Protein AF-A0A355BKF8-F1 (afdb_monomer_lite)

Sequence (137 aa):
MRDDTAPTGRGKKILTVILIAANLLMLVVGIITIPPNMQRSAEKTGAPLAPPVAAQVPLSTGERPDLEDFLWYTEDVFYDGVPTDAVFIENFGVITGGWKGLIIYDPDNAYGANALEFLNVSIAGKADNLSLTLDWY

Foldseek 3Di:
DDDDDDDPDDVVVVVVVVVVVVVVVVVVVVVVPPPPVPVPDPDDDDPDPDDPPPPPDPPDDPDWDDVVVCCCPPVDCVPPNDDPPDDDDPDLVVVAAKDKDWDWADPPPDPPDTDIDIWMWGWDDDPVDIDIDTGHD

pLDDT: mean 79.03, std 17.69, range [37.12, 96.12]

Secondary structure (DSSP, 8-state):
--------SHHHHHHHHHHHHHHHHHHHHHHHHS-GGGS--S-------------------SS---SGGGHIIIIIIHHH-S-TTPPP---HHHH-EEEEEEEEE-SS--TT--EEEEEEEEEEEETTEEEEEEE--

Radius of gyration: 26.98 Å; chains: 1; bounding box: 44×56×81 Å

Structure (mmCIF, N/CA/C/O backbone):
data_AF-A0A355BKF8-F1
#
_entry.id   AF-A0A355BKF8-F1
#
loop_
_atom_site.group_PDB
_atom_site.id
_atom_site.type_symbol
_atom_site.label_atom_id
_atom_site.label_alt_id
_atom_site.label_comp_id
_atom_site.label_asym_id
_atom_site.label_entity_id
_atom_site.label_seq_id
_atom_site.pdbx_PDB_ins_code
_atom_site.Cartn_x
_atom_site.Cartn_y
_atom_site.Cartn_z
_atom_site.occupancy
_atom_site.B_iso_or_equiv
_atom_site.auth_seq_id
_atom_site.auth_comp_id
_atom_site.auth_asym_id
_atom_site.auth_atom_id
_atom_site.pdbx_PDB_model_num
ATOM 1 N N . MET A 1 1 ? 15.497 17.861 -68.675 1.00 38.59 1 MET A N 1
ATOM 2 C CA . MET A 1 1 ? 15.086 18.554 -67.438 1.00 38.59 1 MET A CA 1
ATOM 3 C C . MET A 1 1 ? 13.791 17.914 -66.982 1.00 38.59 1 MET A C 1
ATOM 5 O O . MET A 1 1 ? 12.865 17.872 -67.777 1.00 38.59 1 MET A O 1
ATOM 9 N N . ARG A 1 2 ? 13.782 17.278 -65.806 1.00 41.62 2 ARG A N 1
ATOM 10 C CA . ARG A 1 2 ? 12.574 16.738 -65.168 1.00 41.62 2 ARG A CA 1
ATOM 11 C C . ARG A 1 2 ? 12.252 17.674 -64.008 1.00 41.62 2 ARG A C 1
ATOM 13 O O . ARG A 1 2 ? 13.160 17.986 -63.245 1.00 41.62 2 ARG A O 1
ATOM 20 N N . ASP A 1 3 ? 11.013 18.138 -63.948 1.00 47.50 3 ASP A N 1
ATOM 21 C CA . ASP A 1 3 ? 10.515 19.002 -62.884 1.00 47.50 3 ASP A CA 1
ATOM 22 C C . ASP A 1 3 ? 10.053 18.147 -61.699 1.00 47.50 3 ASP A C 1
ATOM 24 O O . ASP A 1 3 ? 9.102 17.371 -61.812 1.00 47.50 3 ASP A O 1
ATOM 28 N N . ASP A 1 4 ? 10.726 18.306 -60.562 1.00 49.94 4 ASP A N 1
ATOM 29 C CA . ASP A 1 4 ? 10.320 17.753 -59.272 1.00 49.94 4 ASP A CA 1
ATOM 30 C C . ASP A 1 4 ? 9.348 18.727 -58.588 1.00 49.94 4 ASP A C 1
ATOM 32 O O . ASP A 1 4 ? 9.737 19.796 -58.115 1.00 49.94 4 ASP A O 1
ATOM 36 N N . THR A 1 5 ? 8.066 18.364 -58.507 1.00 54.03 5 THR A N 1
ATOM 37 C CA . THR A 1 5 ? 7.081 19.072 -57.671 1.00 54.03 5 THR A CA 1
ATOM 38 C C . THR A 1 5 ? 6.790 18.261 -56.411 1.00 54.03 5 THR A C 1
ATOM 40 O O . THR A 1 5 ? 6.177 17.197 -56.452 1.00 54.03 5 THR A O 1
ATOM 43 N N . ALA A 1 6 ? 7.245 18.771 -55.264 1.00 57.50 6 ALA A N 1
ATOM 44 C CA . ALA A 1 6 ? 6.982 18.201 -53.945 1.00 57.50 6 ALA A CA 1
ATOM 45 C C . ALA A 1 6 ? 5.537 18.502 -53.476 1.00 57.50 6 ALA A C 1
ATOM 47 O O . ALA A 1 6 ? 5.061 19.627 -53.653 1.00 57.50 6 ALA A O 1
ATOM 48 N N . PRO A 1 7 ? 4.823 17.556 -52.832 1.00 53.53 7 PRO A N 1
ATOM 49 C CA . PRO A 1 7 ? 3.461 17.783 -52.361 1.00 53.53 7 PRO A CA 1
ATOM 50 C C . PRO A 1 7 ? 3.473 18.418 -50.962 1.00 53.53 7 PRO A C 1
ATOM 52 O O . PRO A 1 7 ? 3.386 17.740 -49.939 1.00 53.53 7 PRO A O 1
ATOM 55 N N . THR A 1 8 ? 3.569 19.743 -50.889 1.00 65.12 8 THR A N 1
ATOM 56 C CA . THR A 1 8 ? 3.595 20.476 -49.614 1.00 65.12 8 THR A CA 1
ATOM 57 C C . THR A 1 8 ? 2.190 20.937 -49.192 1.00 65.12 8 THR A C 1
ATOM 59 O O . THR A 1 8 ? 1.510 21.671 -49.902 1.00 65.12 8 THR A O 1
ATOM 62 N N . GLY A 1 9 ? 1.753 20.562 -47.980 1.00 60.31 9 GLY A N 1
ATOM 63 C CA . GLY A 1 9 ? 0.861 21.405 -47.161 1.00 60.31 9 GLY A CA 1
ATOM 64 C C . GLY A 1 9 ? -0.616 21.015 -46.994 1.00 60.31 9 GLY A C 1
ATOM 65 O O . GLY A 1 9 ? -1.262 21.548 -46.090 1.00 60.31 9 GLY A O 1
ATOM 66 N N . ARG A 1 10 ? -1.177 20.087 -47.782 1.00 59.22 10 ARG A N 1
ATOM 67 C CA . ARG A 1 10 ? -2.615 19.736 -47.679 1.00 59.22 10 ARG A CA 1
ATOM 68 C C . ARG A 1 10 ? -2.925 18.748 -46.546 1.00 59.22 10 ARG A C 1
ATOM 70 O O . ARG A 1 10 ? -3.888 18.949 -45.813 1.00 59.22 10 ARG A O 1
ATOM 77 N N . GLY A 1 11 ? -2.076 17.736 -46.346 1.00 62.50 11 GLY A N 1
ATOM 78 C CA . GLY A 1 11 ? -2.296 16.678 -45.346 1.00 62.50 11 GLY A CA 1
ATOM 79 C C . GLY A 1 11 ? -2.260 17.164 -43.892 1.00 62.50 11 GLY A C 1
ATOM 80 O O . GLY A 1 11 ? -3.098 16.770 -43.088 1.00 62.50 11 GLY A O 1
ATOM 81 N N . LYS A 1 12 ? -1.356 18.095 -43.560 1.00 63.53 12 LYS A N 1
ATOM 82 C CA . LYS A 1 12 ? -1.218 18.625 -42.191 1.00 63.53 12 LYS A CA 1
ATOM 83 C C . LYS A 1 12 ? -2.446 19.433 -41.749 1.00 63.53 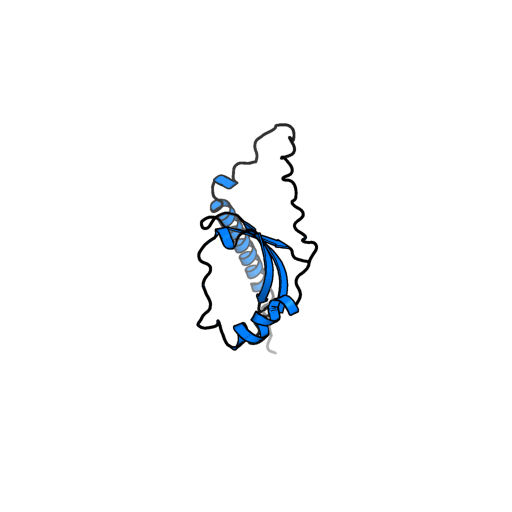12 LYS A C 1
ATOM 85 O O . LYS A 1 12 ? -2.880 19.300 -40.613 1.00 63.53 12 LYS A O 1
ATOM 90 N N . LYS A 1 13 ? -3.047 20.210 -42.661 1.00 69.31 13 LYS A N 1
ATOM 91 C CA . LYS A 1 13 ? -4.284 20.967 -42.392 1.00 69.31 13 LYS A CA 1
ATOM 92 C C . LYS A 1 13 ? -5.483 20.038 -42.183 1.00 69.31 13 LYS A C 1
ATOM 94 O O . LYS A 1 13 ? -6.294 20.294 -41.302 1.00 69.31 13 LYS A O 1
ATOM 99 N N . ILE A 1 14 ? -5.563 18.950 -42.953 1.00 77.56 14 ILE A N 1
ATOM 100 C CA . ILE A 1 14 ? -6.611 17.929 -42.800 1.00 77.56 14 ILE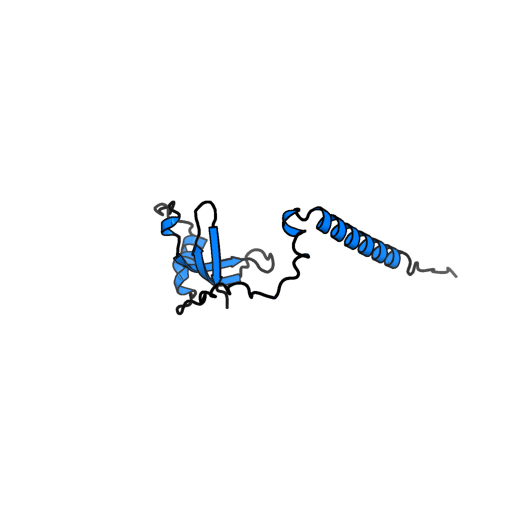 A CA 1
ATOM 101 C C . ILE A 1 14 ? -6.490 17.244 -41.432 1.00 77.56 14 ILE A C 1
ATOM 103 O O . ILE A 1 14 ? -7.486 17.129 -40.724 1.00 77.56 14 ILE A O 1
ATOM 107 N N . LEU A 1 15 ? -5.274 16.878 -41.015 1.00 79.06 15 LEU A N 1
ATOM 108 C CA . LEU A 1 15 ? -5.037 16.268 -39.705 1.00 79.06 15 LEU A CA 1
ATOM 109 C C . LEU A 1 15 ? -5.446 17.193 -38.548 1.00 79.06 15 LEU A C 1
ATOM 111 O O . LEU A 1 15 ? -6.117 16.750 -37.623 1.00 79.06 15 LEU A O 1
ATOM 115 N N . THR A 1 16 ? -5.104 18.485 -38.611 1.00 83.56 16 THR A N 1
ATOM 116 C CA . THR A 1 16 ? -5.503 19.452 -37.574 1.00 83.56 16 THR A CA 1
ATOM 117 C C . THR A 1 16 ? -7.023 19.572 -37.453 1.00 83.56 16 THR A C 1
ATOM 119 O O . THR A 1 16 ? -7.543 19.591 -36.341 1.00 83.56 16 THR A O 1
ATOM 122 N N . VAL A 1 17 ? -7.749 19.603 -38.575 1.00 86.56 17 VAL A N 1
ATOM 123 C CA . VAL A 1 17 ? -9.221 19.660 -38.564 1.00 86.56 17 VAL A CA 1
ATOM 124 C C . VAL A 1 17 ? -9.822 18.388 -37.958 1.00 86.56 17 VAL A C 1
ATOM 126 O O . VAL A 1 17 ? -10.750 18.481 -37.157 1.00 86.56 17 VAL A O 1
ATOM 129 N N . ILE A 1 18 ? -9.268 17.214 -38.278 1.00 87.56 18 ILE A N 1
ATOM 130 C CA . ILE A 1 18 ? -9.714 15.933 -37.709 1.00 87.56 18 ILE A CA 1
ATOM 131 C C . ILE A 1 18 ? -9.503 15.906 -36.190 1.00 87.56 18 ILE A C 1
ATOM 133 O O . ILE A 1 18 ? -10.410 15.514 -35.461 1.00 87.56 18 ILE A O 1
ATOM 137 N N . LEU A 1 19 ? -8.348 16.366 -35.701 1.00 87.69 19 LEU A N 1
ATOM 138 C CA . LEU A 1 19 ? -8.050 16.396 -34.266 1.00 87.69 19 LEU A CA 1
ATOM 139 C C . LEU A 1 19 ? -8.987 17.337 -33.497 1.00 87.69 19 LEU A C 1
ATOM 141 O O . LEU A 1 19 ? -9.461 16.980 -32.423 1.00 87.69 19 LEU A O 1
ATOM 145 N N . ILE A 1 20 ? -9.308 18.509 -34.057 1.00 90.31 20 ILE A N 1
ATOM 146 C CA . ILE A 1 20 ? -10.272 19.440 -33.451 1.00 90.31 20 ILE A CA 1
ATOM 147 C C . ILE A 1 20 ? -11.666 18.807 -33.397 1.00 90.31 20 ILE A C 1
ATOM 149 O O . ILE A 1 20 ? -12.314 18.840 -32.352 1.00 90.31 20 ILE A O 1
ATOM 153 N N . ALA A 1 21 ? -12.116 18.195 -34.496 1.00 91.31 21 ALA A N 1
ATOM 154 C CA . ALA A 1 21 ? -13.416 17.533 -34.549 1.00 91.31 21 ALA A CA 1
ATOM 155 C C . ALA A 1 21 ? -13.507 16.363 -33.553 1.00 91.31 21 ALA A C 1
ATOM 157 O O . ALA A 1 21 ? -14.510 16.230 -32.855 1.00 91.31 21 ALA A O 1
ATOM 158 N N . ALA A 1 22 ? -12.447 15.559 -33.435 1.00 88.88 22 ALA A N 1
ATOM 159 C CA . ALA A 1 22 ? -12.372 14.460 -32.476 1.00 88.88 22 ALA A CA 1
ATOM 160 C C . ALA A 1 22 ? -12.408 14.957 -31.022 1.00 88.88 22 ALA A C 1
ATOM 162 O O . ALA A 1 22 ? -13.135 14.400 -30.201 1.00 88.88 22 ALA A O 1
ATOM 163 N N . ASN A 1 23 ? -11.685 16.037 -30.709 1.00 86.25 23 ASN A N 1
ATOM 164 C CA . ASN A 1 23 ? -11.667 16.605 -29.362 1.00 86.25 23 ASN A CA 1
ATOM 165 C C . ASN A 1 23 ? -13.037 17.191 -28.965 1.00 86.25 23 ASN A C 1
ATOM 167 O O . ASN A 1 23 ? -13.495 17.004 -27.840 1.00 86.25 23 ASN A O 1
ATOM 171 N N . LEU A 1 24 ? -13.736 17.840 -29.907 1.00 91.31 24 LEU A N 1
ATOM 172 C CA . LEU A 1 24 ? -15.102 18.335 -29.694 1.00 91.31 24 LEU A CA 1
ATOM 173 C C . LEU A 1 24 ? -16.112 17.193 -29.514 1.00 91.31 24 LEU A C 1
ATOM 175 O O . LEU A 1 24 ? -16.991 17.286 -28.662 1.00 91.31 24 LEU A O 1
ATOM 179 N N . LEU A 1 25 ? -15.977 16.106 -30.278 1.00 91.31 25 LEU A N 1
ATOM 180 C CA . LEU A 1 25 ? -16.838 14.931 -30.144 1.00 91.31 25 LEU A CA 1
ATOM 181 C C . LEU A 1 25 ? -16.679 14.279 -28.763 1.00 91.31 25 LEU A C 1
ATOM 183 O O . LEU A 1 25 ? -17.677 13.996 -28.103 1.00 91.31 25 LEU A O 1
ATOM 187 N N . MET A 1 26 ? -15.436 14.101 -28.306 1.00 87.94 26 MET A N 1
ATOM 188 C CA . MET A 1 26 ? -15.140 13.568 -26.971 1.00 87.94 26 MET A CA 1
ATOM 189 C C . MET A 1 26 ? -15.727 14.453 -25.864 1.00 87.94 26 MET A C 1
ATOM 191 O O . MET A 1 26 ? -16.308 13.935 -24.912 1.00 87.94 26 MET A O 1
ATOM 195 N N . LEU A 1 27 ? -15.658 15.782 -26.014 1.00 85.69 27 LEU A N 1
ATOM 196 C CA . LEU A 1 27 ? -16.255 16.724 -25.064 1.00 85.69 27 LEU A CA 1
ATOM 197 C C . LEU A 1 27 ? -17.785 16.581 -24.983 1.00 85.69 27 LEU A C 1
ATOM 199 O O . LEU A 1 27 ? -18.343 16.547 -23.888 1.00 85.69 27 LEU A O 1
ATOM 203 N N . VAL A 1 28 ? -18.469 16.461 -26.126 1.00 85.81 28 VAL A N 1
ATOM 204 C CA . VAL A 1 28 ? -19.934 16.301 -26.176 1.00 85.81 28 VAL A CA 1
ATOM 205 C C . VAL A 1 28 ? -20.374 14.984 -25.533 1.00 85.81 28 VAL A C 1
ATOM 207 O O . VAL A 1 28 ? -21.318 14.974 -24.743 1.00 85.81 28 VAL A O 1
ATOM 210 N N . VAL A 1 29 ? -19.672 13.882 -25.817 1.00 82.06 29 VAL A N 1
ATOM 211 C CA . VAL A 1 29 ? -19.946 12.578 -25.188 1.00 82.06 29 VAL A CA 1
ATOM 212 C C . VAL A 1 29 ? -19.716 12.643 -23.677 1.00 82.06 29 VAL A C 1
ATOM 214 O O . VAL A 1 29 ? -20.530 12.117 -22.920 1.00 82.06 29 VAL A O 1
ATOM 217 N N . GLY A 1 30 ? -18.673 13.346 -23.226 1.00 75.12 30 GLY A N 1
ATOM 218 C CA . GLY A 1 30 ? -18.431 13.612 -21.809 1.00 75.12 30 GLY A CA 1
ATOM 219 C C . GLY A 1 30 ? -19.637 14.264 -21.133 1.00 75.12 30 GLY A C 1
ATOM 220 O O . GLY A 1 30 ? -20.151 13.727 -20.164 1.00 75.12 30 GLY A O 1
ATOM 221 N N . ILE A 1 31 ? -20.169 15.359 -21.686 1.00 75.56 31 ILE A N 1
ATOM 222 C CA . ILE A 1 31 ? -21.307 16.082 -21.086 1.00 75.56 31 ILE A CA 1
ATOM 223 C C . ILE A 1 31 ? -22.582 15.221 -21.022 1.00 75.56 31 ILE A C 1
ATOM 225 O O . ILE A 1 31 ? -23.319 15.287 -20.039 1.00 75.56 31 ILE A O 1
ATOM 229 N N . ILE A 1 32 ? -22.843 14.400 -22.044 1.00 75.25 32 ILE A N 1
ATOM 230 C CA . ILE A 1 32 ? -24.046 13.550 -22.110 1.00 75.25 32 ILE A CA 1
ATOM 231 C C . ILE A 1 32 ? -23.947 12.351 -21.153 1.00 75.25 32 ILE A C 1
ATOM 233 O O . ILE A 1 32 ? -24.959 11.912 -20.612 1.00 75.25 32 ILE A O 1
ATOM 237 N N . THR A 1 33 ? -22.740 11.821 -20.939 1.00 70.06 33 THR A N 1
ATOM 238 C CA . THR A 1 33 ? -22.499 10.660 -20.063 1.00 70.06 33 THR A CA 1
ATOM 239 C C . THR A 1 33 ? -22.344 11.029 -18.589 1.00 70.06 33 THR A C 1
ATOM 241 O O . THR A 1 33 ? -22.377 10.133 -17.745 1.00 70.06 33 THR A O 1
ATOM 244 N N . ILE A 1 34 ? -22.238 12.321 -18.252 1.00 65.25 34 ILE A N 1
ATOM 245 C CA . ILE A 1 34 ? -22.299 12.790 -16.866 1.00 65.25 34 ILE A CA 1
ATOM 246 C C . ILE A 1 34 ? -23.671 12.406 -16.276 1.00 65.25 34 ILE A C 1
ATOM 248 O O . ILE A 1 34 ? -24.696 12.916 -16.741 1.00 65.25 34 ILE A O 1
ATOM 252 N N . PRO A 1 35 ? -23.720 11.547 -15.238 1.00 57.97 35 PRO A N 1
ATOM 253 C CA . PRO A 1 35 ? -24.965 11.162 -14.587 1.00 57.97 35 PRO A CA 1
ATOM 254 C C . PRO A 1 35 ? -25.729 12.405 -14.105 1.00 57.97 35 PRO A C 1
ATOM 256 O O . PRO A 1 35 ? -25.105 13.349 -13.608 1.00 57.97 35 PRO A O 1
ATOM 259 N N . PRO A 1 36 ? -27.073 12.421 -14.168 1.00 63.16 36 PRO A N 1
ATOM 260 C CA . PRO A 1 36 ? -27.886 13.597 -13.832 1.00 63.16 36 PRO A CA 1
ATOM 261 C C . PRO A 1 36 ? -27.647 14.146 -12.414 1.00 63.16 36 PRO A C 1
ATOM 263 O O . PRO A 1 36 ? -27.925 15.316 -12.153 1.00 63.16 36 PRO A O 1
ATOM 266 N N . ASN A 1 37 ? -27.054 13.351 -11.518 1.00 53.38 37 ASN A N 1
ATOM 267 C CA . ASN A 1 37 ? -26.639 13.784 -10.183 1.00 53.38 37 ASN A CA 1
ATOM 268 C C . ASN A 1 37 ? -25.516 14.840 -10.163 1.00 53.38 37 ASN A C 1
ATOM 270 O O . ASN A 1 37 ? -25.291 15.432 -9.113 1.00 53.38 37 ASN A O 1
ATOM 274 N N . MET A 1 38 ? -24.838 15.116 -11.281 1.00 56.47 38 MET A N 1
ATOM 275 C CA . MET A 1 38 ? -23.784 16.143 -11.361 1.00 56.47 38 MET A CA 1
ATOM 276 C C . MET A 1 38 ? -24.214 17.409 -12.127 1.00 56.47 38 MET A C 1
ATOM 278 O O . MET A 1 38 ? -23.491 18.400 -12.117 1.00 56.47 38 MET A O 1
ATOM 282 N N . GLN A 1 39 ? -25.393 17.420 -12.766 1.00 56.84 39 GLN A N 1
ATOM 283 C CA . GLN A 1 39 ? -25.864 18.556 -13.581 1.00 56.84 39 GLN A CA 1
ATOM 284 C C . GLN A 1 39 ? -26.661 19.612 -12.789 1.00 56.84 39 GLN A C 1
ATOM 286 O O . GLN A 1 39 ? -27.028 20.650 -13.336 1.00 56.84 39 GLN A O 1
ATOM 291 N N . ARG A 1 40 ? -26.926 19.395 -11.493 1.00 55.75 40 ARG A N 1
ATOM 292 C CA . ARG A 1 40 ? -27.695 20.327 -10.655 1.00 55.75 40 ARG A CA 1
ATOM 293 C C . ARG A 1 40 ? -26.847 20.891 -9.521 1.00 55.75 40 ARG A C 1
ATOM 295 O O . ARG A 1 40 ? -26.900 20.388 -8.406 1.00 55.75 40 ARG A O 1
ATOM 302 N N . SER A 1 41 ? -26.099 21.959 -9.791 1.00 52.97 41 SER A N 1
ATOM 303 C CA . SER A 1 41 ? -25.601 22.883 -8.751 1.00 52.97 41 SER A CA 1
ATOM 304 C C . SER A 1 41 ? -25.259 24.273 -9.305 1.00 52.97 41 SER A C 1
ATOM 306 O O . SER A 1 41 ? -24.313 24.914 -8.866 1.00 52.97 41 SER A O 1
ATOM 308 N N . ALA A 1 42 ? -26.052 24.774 -10.252 1.00 52.00 42 ALA A N 1
ATOM 309 C CA . ALA A 1 42 ? -26.002 26.176 -10.663 1.00 52.00 42 ALA A CA 1
ATOM 310 C C . ALA A 1 42 ? -27.373 26.835 -10.482 1.00 52.00 42 ALA A C 1
ATOM 312 O O . ALA A 1 42 ? -27.892 27.453 -11.396 1.00 52.00 42 ALA A O 1
ATOM 313 N N . GLU A 1 43 ? -27.983 26.663 -9.307 1.00 48.34 43 GLU A N 1
ATOM 314 C CA . GLU A 1 43 ? -29.080 27.525 -8.862 1.00 48.34 43 GLU A CA 1
ATOM 315 C C . GLU A 1 43 ? -29.281 27.390 -7.348 1.00 48.34 43 GLU A C 1
ATOM 317 O O . GLU A 1 43 ? -30.038 26.551 -6.863 1.00 48.34 43 GLU A O 1
ATOM 322 N N . LYS A 1 44 ? -28.585 28.237 -6.584 1.00 37.12 44 LYS A N 1
ATOM 323 C CA . LYS A 1 44 ? -29.168 28.851 -5.388 1.00 37.12 44 LYS A CA 1
ATOM 324 C C . LYS A 1 44 ? -28.426 30.138 -5.046 1.00 37.12 44 LYS A C 1
ATOM 326 O O . LYS A 1 44 ? -27.389 30.127 -4.394 1.00 37.12 44 LYS A O 1
ATOM 331 N N . THR A 1 45 ? -29.008 31.258 -5.466 1.00 46.81 45 THR A N 1
ATOM 332 C CA . THR A 1 45 ? -28.817 32.552 -4.811 1.00 46.81 45 THR A CA 1
ATOM 333 C C . THR A 1 45 ? -29.201 32.394 -3.341 1.00 46.81 45 THR A C 1
ATOM 335 O O . THR A 1 45 ? -30.367 32.211 -2.999 1.00 46.81 45 THR A O 1
ATOM 338 N N . GLY A 1 46 ? -28.198 32.416 -2.478 1.00 43.69 46 GLY A N 1
ATOM 339 C CA . GLY A 1 46 ? -28.308 32.411 -1.028 1.00 43.69 46 GLY A CA 1
ATOM 340 C C . GLY A 1 46 ? -26.903 32.606 -0.482 1.00 43.69 46 GLY A C 1
ATOM 341 O O . GLY A 1 46 ? -25.991 31.919 -0.929 1.00 43.69 46 GLY A O 1
ATOM 342 N N . ALA A 1 47 ? -26.722 33.602 0.386 1.00 53.31 47 ALA A N 1
ATOM 343 C CA . ALA A 1 47 ? -25.436 34.028 0.939 1.00 53.31 47 ALA A CA 1
ATOM 344 C C 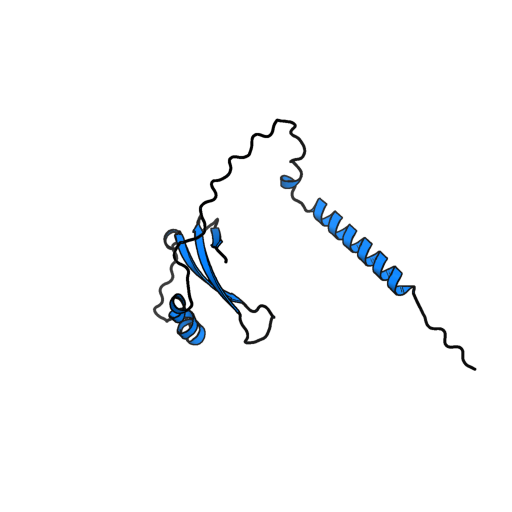. ALA A 1 47 ? -24.507 32.845 1.291 1.00 53.31 47 ALA A C 1
ATOM 346 O O . ALA A 1 47 ? -25.010 31.819 1.759 1.00 53.31 47 ALA A O 1
ATOM 347 N N . PRO A 1 48 ? -23.177 32.967 1.105 1.00 42.03 48 PRO A N 1
ATOM 348 C CA . PRO A 1 48 ? -22.256 31.869 1.358 1.00 42.03 48 PRO A CA 1
ATOM 349 C C . PRO A 1 48 ? -22.227 31.556 2.857 1.00 42.03 48 PRO A C 1
ATOM 351 O O . PRO A 1 48 ? -21.485 32.156 3.630 1.00 42.03 48 PRO A O 1
ATOM 354 N N . LEU A 1 49 ? -23.043 30.592 3.275 1.00 49.81 49 LEU A N 1
ATOM 355 C CA . LEU A 1 49 ? -22.745 29.792 4.447 1.00 49.81 49 LEU A CA 1
ATOM 356 C C . LEU A 1 49 ? -21.547 28.946 4.036 1.00 49.81 49 LEU A C 1
ATOM 358 O O . LEU A 1 49 ? -21.680 28.044 3.208 1.00 49.81 49 LEU A O 1
ATOM 362 N N . ALA A 1 50 ? -20.371 29.310 4.545 1.00 49.62 50 ALA A N 1
ATOM 363 C CA . ALA A 1 50 ? -19.184 28.485 4.411 1.00 49.62 50 ALA A CA 1
ATOM 364 C C . ALA A 1 50 ? -19.574 27.036 4.760 1.00 49.62 50 ALA A C 1
ATOM 366 O O . ALA A 1 50 ? -20.215 26.830 5.799 1.00 49.62 50 ALA A O 1
ATOM 367 N N . PRO A 1 51 ? -19.265 26.041 3.906 1.00 50.66 51 PRO A N 1
ATOM 368 C CA . PRO A 1 51 ? -19.461 24.654 4.293 1.00 50.66 51 PRO A CA 1
ATOM 369 C C . PRO A 1 51 ? -18.726 24.432 5.620 1.00 50.66 51 PRO A C 1
ATOM 371 O O . PRO A 1 51 ? -17.675 25.053 5.825 1.00 50.66 51 PRO A O 1
ATOM 374 N N . PRO A 1 52 ? -19.253 23.598 6.538 1.00 51.31 52 PRO A N 1
ATOM 375 C CA . PRO A 1 52 ? -18.482 23.209 7.704 1.00 51.31 52 PRO A CA 1
ATOM 376 C C . PRO A 1 52 ? -17.162 22.670 7.167 1.00 51.31 52 PRO A C 1
ATOM 378 O O . PRO A 1 52 ? -17.147 21.695 6.415 1.00 51.31 52 PRO A O 1
ATOM 381 N N . VAL A 1 53 ? -16.070 23.375 7.464 1.00 54.06 53 VAL A N 1
ATOM 382 C CA . VAL A 1 53 ? -14.727 22.899 7.168 1.00 54.06 53 VAL A CA 1
ATOM 383 C C . VAL A 1 53 ? -14.640 21.590 7.930 1.00 54.06 53 VAL A C 1
ATOM 385 O O . VAL A 1 53 ? -14.581 21.598 9.160 1.00 54.06 53 VAL A O 1
ATOM 388 N N . ALA A 1 54 ? -14.756 20.467 7.216 1.00 55.31 54 ALA A N 1
ATOM 389 C CA . ALA A 1 54 ? -14.443 19.172 7.781 1.00 55.31 54 ALA A CA 1
ATOM 390 C C . ALA A 1 54 ? -13.057 19.343 8.394 1.00 55.31 54 ALA A C 1
ATOM 392 O O . ALA A 1 54 ? -12.133 19.772 7.696 1.00 55.31 54 ALA A O 1
ATOM 393 N N . ALA A 1 55 ? -12.956 19.154 9.710 1.00 48.00 55 ALA A N 1
ATOM 394 C CA . ALA A 1 55 ? -11.693 19.300 10.405 1.00 48.00 55 ALA A CA 1
ATOM 395 C C . ALA A 1 55 ? -10.670 18.455 9.644 1.0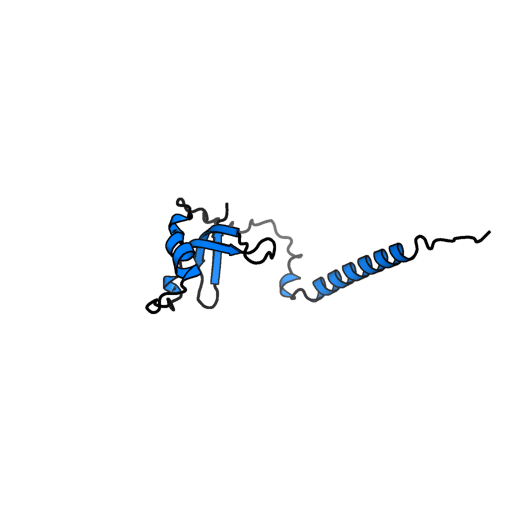0 48.00 55 ALA A C 1
ATOM 397 O O . ALA A 1 55 ? -10.864 17.248 9.489 1.00 48.00 55 ALA A O 1
ATOM 398 N N . GLN A 1 56 ? -9.645 19.106 9.092 1.00 47.19 56 GLN A N 1
ATOM 399 C CA . GLN A 1 56 ? -8.550 18.403 8.447 1.00 47.19 56 GLN A CA 1
ATOM 400 C C . GLN A 1 56 ? -7.875 17.621 9.565 1.00 47.19 56 GLN A C 1
ATOM 402 O O . GLN A 1 56 ? -7.207 18.203 10.421 1.00 47.19 56 GLN A O 1
ATOM 407 N N . VAL A 1 57 ? -8.155 16.321 9.633 1.00 56.41 57 VAL A N 1
ATOM 408 C CA . VAL A 1 57 ? -7.440 15.429 10.537 1.00 56.41 57 VAL A CA 1
ATOM 409 C C . VAL A 1 57 ? -5.977 15.540 10.118 1.00 56.41 57 VAL A C 1
ATOM 411 O O . VAL A 1 57 ? -5.705 15.367 8.932 1.00 56.41 57 VAL A O 1
ATOM 414 N N . PRO A 1 58 ? -5.044 15.899 11.014 1.00 55.50 58 PRO A N 1
ATOM 415 C CA . PRO A 1 58 ? -3.632 15.878 10.670 1.00 55.50 58 PRO A CA 1
ATOM 416 C C . PRO A 1 58 ? -3.286 14.454 10.226 1.00 55.50 58 PRO A C 1
ATOM 418 O O . PRO A 1 58 ? -3.362 13.519 11.019 1.00 55.50 58 PRO A O 1
ATOM 421 N N . LEU A 1 59 ? -3.002 14.295 8.933 1.00 56.56 59 LEU A N 1
ATOM 422 C CA . LEU A 1 59 ? -2.761 12.989 8.310 1.00 56.56 59 LEU A CA 1
ATOM 423 C C . LEU A 1 59 ? -1.316 12.517 8.509 1.00 56.56 59 LEU A C 1
ATOM 425 O O . LEU A 1 59 ? -1.041 11.328 8.397 1.00 56.56 59 LEU A O 1
ATOM 429 N N . SER A 1 60 ? -0.426 13.446 8.873 1.00 58.97 60 SER A N 1
ATOM 430 C CA . SER A 1 60 ? 0.963 13.162 9.214 1.00 58.97 60 SER A CA 1
ATOM 431 C C . SER A 1 60 ? 1.053 12.475 10.568 1.00 58.97 60 SER A C 1
ATOM 433 O O . SER A 1 60 ? 0.830 13.097 11.610 1.00 58.97 60 SER A O 1
ATOM 435 N N . THR A 1 61 ? 1.475 11.216 10.571 1.00 64.56 61 THR A N 1
ATOM 436 C CA . THR A 1 61 ? 1.973 10.566 11.787 1.00 64.56 61 THR A CA 1
ATOM 437 C C . THR A 1 61 ? 3.357 11.128 12.134 1.00 64.56 61 THR A C 1
ATOM 439 O O . THR A 1 61 ? 4.084 11.615 11.266 1.00 64.56 61 THR A O 1
ATOM 442 N N . GLY A 1 62 ? 3.721 11.127 13.421 1.00 67.31 62 GLY A N 1
ATOM 443 C CA . GLY A 1 62 ? 5.042 11.600 13.858 1.00 67.31 62 GLY A CA 1
ATOM 444 C C . GLY A 1 62 ? 6.174 10.643 13.470 1.00 67.31 62 GLY A C 1
ATOM 445 O O . GLY A 1 62 ? 7.274 11.090 13.163 1.00 67.31 62 GLY A O 1
ATOM 446 N N . GLU A 1 63 ? 5.889 9.339 13.444 1.00 83.00 63 GLU A N 1
ATOM 447 C CA . GLU A 1 63 ? 6.825 8.297 13.017 1.00 83.00 63 GLU A CA 1
ATOM 448 C C . GLU A 1 63 ? 6.653 8.005 11.524 1.00 83.00 63 GLU A C 1
ATOM 450 O O . GLU A 1 63 ? 5.525 7.894 11.023 1.00 83.00 63 GLU A O 1
ATOM 455 N N . ARG A 1 64 ? 7.779 7.925 10.812 1.00 87.69 64 ARG A N 1
ATOM 456 C CA . ARG A 1 64 ? 7.837 7.713 9.369 1.00 87.69 64 ARG A CA 1
ATOM 457 C C . ARG A 1 64 ? 8.446 6.337 9.086 1.00 87.69 64 ARG A C 1
ATOM 459 O O . ARG A 1 64 ? 9.444 6.015 9.723 1.00 87.69 64 ARG A O 1
ATOM 466 N N . PRO A 1 65 ? 7.845 5.540 8.189 1.00 92.69 65 PRO A N 1
ATOM 467 C CA . PRO A 1 65 ? 8.393 4.246 7.831 1.00 92.69 65 PRO A CA 1
ATOM 468 C C . PRO A 1 65 ? 9.689 4.392 7.040 1.00 92.69 65 PRO A C 1
ATOM 470 O O . PRO A 1 65 ? 9.841 5.336 6.259 1.00 92.69 65 PRO A O 1
ATOM 473 N N . ASP A 1 66 ? 10.578 3.425 7.207 1.00 92.19 66 ASP A N 1
ATOM 474 C CA . ASP A 1 66 ? 11.805 3.296 6.429 1.00 92.19 66 ASP A CA 1
ATOM 475 C C . ASP A 1 66 ? 11.971 1.868 5.889 1.00 92.19 66 ASP A C 1
ATOM 477 O O . ASP A 1 66 ? 11.065 1.043 5.979 1.00 92.19 66 ASP A O 1
ATOM 481 N N . LEU A 1 67 ? 13.117 1.586 5.267 1.00 91.88 67 LEU A N 1
ATOM 482 C CA . LEU A 1 67 ? 13.390 0.277 4.676 1.00 91.88 67 LEU A CA 1
ATOM 483 C C . LEU A 1 67 ? 13.427 -0.851 5.721 1.00 91.88 67 LEU A C 1
ATOM 485 O O . LEU A 1 67 ? 13.016 -1.965 5.404 1.00 91.88 67 LEU A O 1
ATOM 489 N N . GLU A 1 68 ? 13.904 -0.587 6.942 1.00 94.81 68 GLU A N 1
ATOM 490 C CA . GLU A 1 68 ? 14.088 -1.616 7.974 1.00 94.81 68 GLU A CA 1
ATOM 491 C C . GLU A 1 68 ? 12.746 -2.242 8.377 1.00 94.81 68 GLU A C 1
ATOM 493 O O . GLU A 1 68 ? 12.652 -3.459 8.545 1.00 94.81 68 GLU A O 1
ATOM 498 N N . ASP A 1 69 ? 11.680 -1.435 8.395 1.00 94.62 69 ASP A N 1
ATOM 499 C CA . ASP A 1 69 ? 10.302 -1.871 8.653 1.00 94.62 69 ASP A CA 1
ATOM 500 C C . ASP A 1 69 ? 9.774 -2.915 7.644 1.00 94.62 69 ASP A C 1
ATOM 502 O O . ASP A 1 69 ? 8.807 -3.629 7.936 1.00 94.62 69 ASP A O 1
ATOM 506 N N . PHE A 1 70 ? 10.387 -3.016 6.458 1.00 96.12 70 PHE A N 1
ATOM 507 C CA . PHE A 1 70 ? 9.928 -3.881 5.367 1.00 96.12 70 PHE A CA 1
ATOM 508 C C . PHE A 1 70 ? 10.943 -4.928 4.912 1.00 96.12 70 PHE A C 1
ATOM 510 O O . PHE A 1 70 ? 10.631 -5.661 3.975 1.00 96.12 70 PHE A O 1
ATOM 517 N N . LEU A 1 71 ? 12.102 -5.072 5.565 1.00 95.19 71 LEU A N 1
ATOM 518 C CA . LEU A 1 71 ? 13.094 -6.089 5.176 1.00 95.19 71 LEU A CA 1
ATOM 519 C C . LEU A 1 71 ? 12.522 -7.511 5.213 1.00 95.19 71 LEU A C 1
ATOM 521 O O . LEU A 1 71 ? 12.809 -8.307 4.326 1.00 95.19 71 LEU A O 1
ATOM 525 N N . TRP A 1 72 ? 11.632 -7.803 6.168 1.00 94.44 72 TRP A N 1
ATOM 526 C CA . TRP A 1 72 ? 10.912 -9.083 6.227 1.00 94.44 72 TRP A CA 1
ATOM 527 C C . TRP A 1 72 ? 10.113 -9.371 4.945 1.00 94.44 72 TRP A C 1
ATOM 529 O O . TRP A 1 72 ? 9.880 -10.522 4.588 1.00 94.44 72 TRP A O 1
ATOM 539 N N . TYR A 1 73 ? 9.655 -8.325 4.253 1.00 94.25 73 TYR A N 1
ATOM 540 C CA . TYR A 1 73 ? 8.954 -8.463 2.988 1.00 94.25 73 TYR A CA 1
ATOM 541 C C . TYR A 1 73 ? 9.930 -8.451 1.813 1.00 94.25 73 TYR A C 1
ATOM 543 O O . TYR A 1 73 ? 9.854 -9.341 0.974 1.00 94.25 73 TYR A O 1
ATOM 551 N N . THR A 1 74 ? 10.828 -7.465 1.730 1.00 93.56 74 THR A N 1
ATOM 552 C CA . THR A 1 74 ? 11.679 -7.263 0.546 1.00 93.56 74 THR A CA 1
ATOM 553 C C . THR A 1 74 ? 12.780 -8.301 0.403 1.00 93.56 74 THR A C 1
ATOM 555 O O . THR A 1 74 ? 13.148 -8.603 -0.727 1.00 93.56 74 THR A O 1
ATOM 558 N N . GLU A 1 75 ? 13.287 -8.850 1.508 1.00 93.62 75 GLU A N 1
ATOM 559 C CA . GLU A 1 75 ? 14.380 -9.830 1.494 1.00 93.62 75 GLU A CA 1
ATOM 560 C C . GLU A 1 75 ? 13.885 -11.274 1.607 1.00 93.62 75 GLU A C 1
ATOM 562 O O . GLU A 1 75 ? 14.514 -12.159 1.035 1.00 93.62 75 GLU A O 1
ATOM 567 N N . ASP A 1 76 ? 12.742 -11.505 2.264 1.00 93.94 76 ASP A N 1
ATOM 568 C CA . ASP A 1 76 ? 12.202 -12.856 2.447 1.00 93.94 76 ASP A CA 1
ATOM 569 C C . ASP A 1 76 ? 10.956 -13.074 1.575 1.00 93.94 76 ASP A C 1
ATOM 571 O O . ASP A 1 76 ? 11.027 -13.707 0.524 1.00 93.94 76 ASP A O 1
ATOM 575 N N . VAL A 1 77 ? 9.797 -12.517 1.954 1.00 95.00 77 VAL A N 1
ATOM 576 C CA . VAL A 1 77 ? 8.503 -12.854 1.316 1.00 95.00 77 VAL A CA 1
ATOM 577 C C . VAL A 1 77 ? 8.470 -12.560 -0.187 1.00 95.00 77 VAL A C 1
ATOM 579 O O . VAL A 1 77 ? 7.820 -13.284 -0.943 1.00 95.00 77 VAL A O 1
ATOM 582 N N . PHE A 1 78 ? 9.158 -11.516 -0.641 1.00 92.56 78 PHE A N 1
ATOM 583 C CA . PHE A 1 78 ? 9.230 -11.147 -2.050 1.00 92.56 78 PHE A CA 1
ATOM 584 C C . PHE A 1 78 ? 9.976 -12.190 -2.899 1.00 92.56 78 PHE A C 1
ATOM 586 O O . PHE A 1 78 ? 9.577 -12.438 -4.038 1.00 92.56 78 PHE A O 1
ATOM 593 N N . TYR A 1 79 ? 11.019 -12.824 -2.353 1.00 92.00 79 TYR A N 1
ATOM 594 C CA . TYR A 1 79 ? 11.846 -13.802 -3.069 1.00 92.00 79 TYR A CA 1
ATOM 595 C C . TYR A 1 79 ? 11.425 -15.250 -2.801 1.00 92.00 79 TYR A C 1
ATOM 597 O O . TYR A 1 79 ? 11.322 -16.044 -3.738 1.00 92.00 79 TYR A O 1
ATOM 605 N N . ASP A 1 80 ? 11.137 -15.578 -1.544 1.00 95.38 80 ASP A N 1
ATOM 606 C CA . ASP A 1 80 ? 10.844 -16.936 -1.082 1.00 95.38 80 ASP A CA 1
ATOM 607 C C . ASP A 1 80 ? 9.338 -17.249 -1.068 1.00 95.38 80 ASP A C 1
ATOM 609 O O . ASP A 1 80 ? 8.929 -18.411 -0.979 1.00 95.38 80 ASP A O 1
ATOM 613 N N . GLY A 1 81 ? 8.497 -16.222 -1.209 1.00 93.62 81 GLY A N 1
ATOM 614 C CA . GLY A 1 81 ? 7.046 -16.331 -1.135 1.00 93.62 81 GLY A CA 1
ATOM 615 C C . GLY A 1 81 ? 6.505 -16.291 0.296 1.00 93.62 81 GLY A C 1
ATOM 616 O O . GLY A 1 81 ? 7.227 -16.162 1.282 1.00 93.62 81 GLY A O 1
ATOM 617 N N . VAL A 1 82 ? 5.178 -16.376 0.419 1.00 93.75 82 VAL A N 1
ATOM 618 C CA . VAL A 1 82 ? 4.498 -16.351 1.722 1.00 93.75 82 VAL A CA 1
ATOM 619 C C . VAL A 1 82 ? 4.762 -17.666 2.476 1.00 93.75 82 VAL A C 1
ATOM 621 O O . VAL A 1 82 ? 4.541 -18.733 1.893 1.00 93.75 82 VAL A O 1
ATOM 624 N N . PRO A 1 83 ? 5.168 -17.624 3.763 1.00 93.06 83 PRO A N 1
ATOM 625 C CA . PRO A 1 83 ? 5.349 -18.822 4.580 1.00 93.06 83 PRO A CA 1
ATOM 626 C C . PRO A 1 83 ? 4.106 -19.720 4.597 1.00 93.06 83 PRO A C 1
ATOM 628 O O . PRO A 1 83 ? 2.973 -19.242 4.653 1.00 93.06 83 PRO A O 1
ATOM 631 N N . THR A 1 84 ? 4.301 -21.040 4.584 1.00 94.50 84 THR A N 1
ATOM 632 C CA . THR A 1 84 ? 3.193 -22.013 4.500 1.00 94.50 84 THR A CA 1
ATOM 633 C C . THR A 1 84 ? 2.268 -22.016 5.717 1.00 94.50 84 THR A C 1
ATOM 635 O O . THR A 1 84 ? 1.142 -22.497 5.631 1.00 94.50 84 THR A O 1
ATOM 638 N N . ASP A 1 85 ? 2.750 -21.525 6.854 1.00 95.19 85 ASP A N 1
ATOM 639 C CA . ASP A 1 85 ? 2.034 -21.397 8.123 1.00 95.19 85 ASP A CA 1
ATOM 640 C C . ASP A 1 85 ? 1.472 -19.984 8.357 1.00 95.19 85 ASP A C 1
ATOM 642 O O . ASP A 1 85 ? 0.913 -19.712 9.422 1.00 95.19 85 ASP A O 1
ATOM 646 N N . ALA A 1 86 ? 1.580 -19.088 7.370 1.00 93.75 86 ALA A N 1
ATOM 647 C CA . ALA A 1 86 ? 0.993 -17.760 7.447 1.00 93.75 86 ALA A CA 1
ATOM 648 C C . ALA A 1 86 ? -0.532 -17.838 7.630 1.00 93.75 86 ALA A C 1
ATOM 650 O O . ALA A 1 86 ? -1.235 -18.610 6.974 1.00 93.75 86 ALA A O 1
ATOM 651 N N . VAL A 1 87 ? -1.053 -16.995 8.520 1.00 94.25 87 VAL A N 1
ATOM 652 C CA . VAL A 1 87 ? -2.482 -16.927 8.832 1.00 94.25 87 VAL A CA 1
ATOM 653 C C . VAL A 1 87 ? -3.096 -15.718 8.141 1.00 94.25 87 VAL A C 1
ATOM 655 O O . VAL A 1 87 ? -2.628 -14.592 8.306 1.00 94.25 87 VAL A O 1
ATOM 658 N N . PHE A 1 88 ? -4.177 -15.943 7.396 1.00 91.12 88 PHE A N 1
ATOM 659 C CA . PHE A 1 88 ? -4.924 -14.860 6.770 1.00 91.12 88 PHE A CA 1
ATOM 660 C C . PHE A 1 88 ? -5.706 -14.054 7.804 1.00 91.12 88 PHE A C 1
ATOM 662 O O . PHE A 1 88 ? -6.399 -14.592 8.671 1.00 91.12 88 PHE A O 1
ATOM 669 N N . ILE A 1 89 ? -5.632 -12.735 7.666 1.00 91.25 89 ILE A N 1
ATOM 670 C CA . ILE A 1 89 ? -6.489 -11.811 8.394 1.00 91.25 89 ILE A CA 1
ATOM 671 C C . ILE A 1 89 ? -7.769 -11.607 7.577 1.00 91.25 89 ILE A C 1
ATOM 673 O O . ILE A 1 89 ? -7.770 -10.890 6.581 1.00 91.25 89 ILE A O 1
ATOM 677 N N . GLU A 1 90 ? -8.866 -12.232 8.006 1.00 91.00 90 GLU A N 1
ATOM 678 C CA . GLU A 1 90 ? -10.156 -12.178 7.290 1.00 91.00 90 GLU A CA 1
ATOM 679 C C . GLU A 1 90 ? -11.158 -11.175 7.884 1.00 91.00 90 GLU A C 1
ATOM 681 O O . GLU A 1 90 ? -12.216 -10.914 7.312 1.00 91.00 90 GLU A O 1
ATOM 686 N N . ASN A 1 91 ? -10.853 -10.591 9.044 1.00 91.00 91 ASN A N 1
ATOM 687 C CA . ASN A 1 91 ? -11.744 -9.647 9.710 1.00 91.00 91 ASN A CA 1
ATOM 688 C C . ASN A 1 91 ? -11.336 -8.201 9.392 1.00 91.00 91 ASN A C 1
ATOM 690 O O . ASN A 1 91 ? -10.255 -7.749 9.750 1.00 91.00 91 ASN A O 1
ATOM 694 N N . PHE A 1 92 ? -12.234 -7.439 8.766 1.00 91.19 92 PHE A N 1
ATOM 695 C CA . PHE A 1 92 ? -11.959 -6.042 8.420 1.00 91.19 92 PHE A CA 1
ATOM 696 C C . PHE A 1 92 ? -11.648 -5.166 9.648 1.00 91.19 92 PHE A C 1
ATOM 698 O O . PHE A 1 92 ? -10.814 -4.269 9.590 1.00 91.19 92 PHE A O 1
ATOM 705 N N . GLY A 1 93 ? -12.287 -5.435 10.787 1.00 90.75 93 GLY A N 1
ATOM 706 C CA . GLY A 1 93 ? -12.106 -4.649 12.006 1.00 90.75 93 GLY A CA 1
ATOM 707 C C . GLY A 1 93 ? -10.697 -4.721 12.597 1.00 90.75 93 GLY A C 1
ATOM 708 O O . GLY A 1 93 ? -10.321 -3.819 13.336 1.00 90.75 93 GLY A O 1
ATOM 709 N N . VAL A 1 94 ? -9.904 -5.749 12.269 1.00 91.25 94 VAL A N 1
ATOM 710 C CA . VAL A 1 94 ? -8.501 -5.824 12.718 1.00 91.25 94 VAL A CA 1
ATOM 711 C C . VAL A 1 94 ? -7.525 -5.127 11.770 1.00 91.25 94 VAL A C 1
ATOM 713 O O . VAL A 1 94 ? -6.397 -4.871 12.174 1.00 91.25 94 VAL A O 1
ATOM 716 N N . ILE A 1 95 ? -7.944 -4.779 10.545 1.00 91.31 95 ILE A N 1
ATOM 717 C CA . ILE A 1 95 ? -7.109 -4.011 9.608 1.00 91.31 95 ILE A CA 1
ATOM 718 C C . ILE A 1 95 ? -7.399 -2.506 9.629 1.00 91.31 95 ILE A C 1
ATOM 720 O O . ILE A 1 95 ? -6.650 -1.739 9.036 1.00 91.31 95 ILE A O 1
ATOM 724 N N . THR A 1 96 ? -8.454 -2.037 10.301 1.00 92.38 96 THR A N 1
ATOM 725 C CA . THR A 1 96 ? -8.690 -0.590 10.446 1.00 92.38 96 THR A CA 1
ATOM 726 C C . THR A 1 96 ? -7.654 0.058 11.361 1.00 92.38 96 THR A C 1
ATOM 728 O O . THR A 1 96 ? -7.309 -0.513 12.393 1.00 92.38 96 THR A O 1
ATOM 731 N N . GLY A 1 97 ? -7.211 1.273 11.039 1.00 90.62 97 GLY A N 1
ATOM 732 C CA . GLY A 1 97 ? -6.218 2.006 11.826 1.00 90.62 97 GLY A CA 1
ATOM 733 C C . GLY A 1 97 ? -5.086 2.578 10.979 1.00 90.62 97 GLY A C 1
ATOM 734 O O . GLY A 1 97 ? -5.224 2.715 9.765 1.00 90.62 97 GLY A O 1
ATOM 735 N N . GLY A 1 98 ? -3.995 2.965 11.640 1.00 90.69 98 GLY A N 1
ATOM 736 C CA . GLY A 1 98 ? -2.776 3.453 10.996 1.00 90.69 98 GLY A CA 1
ATOM 737 C C . GLY A 1 98 ? -1.790 2.318 10.722 1.00 90.69 98 GLY A C 1
ATOM 738 O O . GLY A 1 98 ? -1.598 1.455 11.574 1.00 90.69 98 GLY A O 1
ATOM 739 N N . TRP A 1 99 ? -1.164 2.350 9.551 1.00 92.31 99 TRP A N 1
ATOM 740 C CA . TRP A 1 99 ? -0.230 1.347 9.053 1.00 92.31 99 TRP A CA 1
ATOM 741 C C . TRP A 1 99 ? 0.969 2.007 8.383 1.00 92.31 99 TRP A C 1
ATOM 743 O O . TRP A 1 99 ? 0.846 3.068 7.771 1.00 92.31 99 TRP A O 1
ATOM 753 N N . LYS A 1 100 ? 2.113 1.327 8.442 1.00 93.00 100 LYS A N 1
ATOM 754 C CA . LYS A 1 100 ? 3.260 1.599 7.575 1.00 93.00 100 LYS A CA 1
ATOM 755 C C . LYS A 1 100 ? 3.012 0.911 6.228 1.00 93.00 100 LYS A C 1
ATOM 757 O O . LYS A 1 100 ? 2.638 -0.260 6.199 1.00 93.00 100 LYS A O 1
ATOM 762 N N . GLY A 1 101 ? 3.170 1.638 5.127 1.00 92.69 101 GLY A N 1
ATOM 763 C CA . GLY A 1 101 ? 2.921 1.164 3.768 1.00 92.69 101 GLY A CA 1
ATOM 764 C C . GLY A 1 101 ? 4.171 1.190 2.892 1.00 92.69 101 GLY A C 1
ATOM 765 O O . GLY A 1 101 ? 4.976 2.118 2.980 1.00 92.69 101 GLY A O 1
ATOM 766 N N . LEU A 1 102 ? 4.278 0.182 2.025 1.00 94.19 102 LEU A N 1
ATOM 767 C CA . LEU A 1 102 ? 5.273 0.051 0.964 1.00 94.19 102 LEU A CA 1
ATOM 768 C C . LEU A 1 102 ? 4.545 -0.036 -0.381 1.00 94.19 102 LEU A C 1
ATOM 770 O O . LEU A 1 102 ? 3.678 -0.893 -0.557 1.00 94.19 102 LEU A O 1
ATOM 774 N N . ILE A 1 103 ? 4.906 0.822 -1.332 1.00 93.19 103 ILE A N 1
ATOM 775 C CA . ILE A 1 103 ? 4.484 0.702 -2.730 1.00 93.19 103 ILE A CA 1
ATOM 776 C C . ILE A 1 103 ? 5.677 0.220 -3.545 1.00 93.19 103 ILE A C 1
ATOM 778 O O . ILE A 1 103 ? 6.740 0.836 -3.523 1.00 93.19 103 ILE A O 1
ATOM 782 N N . ILE A 1 104 ? 5.463 -0.857 -4.298 1.00 91.88 104 ILE A N 1
ATOM 783 C CA . ILE A 1 104 ? 6.392 -1.345 -5.314 1.00 91.88 104 ILE A CA 1
ATOM 784 C C . ILE A 1 104 ? 5.735 -1.151 -6.672 1.00 91.88 104 ILE A C 1
ATOM 786 O O . ILE A 1 104 ? 4.653 -1.687 -6.917 1.00 91.88 104 ILE A O 1
ATOM 790 N N . TYR A 1 105 ? 6.367 -0.378 -7.548 1.00 92.06 105 TYR A N 1
ATOM 791 C CA . TYR A 1 105 ? 5.826 -0.093 -8.874 1.00 92.06 105 TYR A CA 1
ATOM 792 C C . TYR A 1 105 ? 6.937 0.061 -9.909 1.00 92.06 105 TYR A C 1
ATOM 794 O O . TYR A 1 105 ? 8.076 0.358 -9.567 1.00 92.06 105 TYR A O 1
ATOM 802 N N . ASP A 1 106 ? 6.606 -0.148 -11.178 1.00 94.50 106 ASP A N 1
ATOM 803 C CA . ASP A 1 106 ? 7.522 0.047 -12.300 1.00 94.50 106 ASP A CA 1
ATOM 804 C C . ASP A 1 106 ? 7.190 1.387 -12.984 1.00 94.50 106 ASP A C 1
ATOM 806 O O . ASP A 1 106 ? 6.204 1.459 -13.727 1.00 94.50 106 ASP A O 1
ATOM 810 N N . PRO A 1 107 ? 7.938 2.474 -12.699 1.00 92.62 107 PRO A N 1
ATOM 811 C CA . PRO A 1 107 ? 7.655 3.792 -13.270 1.00 92.62 107 PRO A CA 1
ATOM 812 C C . PRO A 1 107 ? 7.854 3.838 -14.788 1.00 92.62 107 PRO A C 1
ATOM 814 O O . PRO A 1 107 ? 7.177 4.605 -15.473 1.00 92.62 107 PRO A O 1
ATOM 817 N N . ASP A 1 108 ? 8.772 3.021 -15.307 1.00 95.50 108 ASP A N 1
ATOM 818 C CA . ASP A 1 108 ? 9.249 3.089 -16.688 1.00 95.50 108 ASP A CA 1
ATOM 819 C C . ASP A 1 108 ? 8.726 1.934 -17.554 1.00 95.50 108 ASP A C 1
ATOM 821 O O . ASP A 1 108 ? 9.039 1.852 -18.746 1.00 95.50 108 ASP A O 1
ATOM 825 N N . ASN A 1 109 ? 7.916 1.042 -16.974 1.00 90.69 109 ASN A N 1
ATOM 826 C CA . ASN A 1 109 ? 7.497 -0.219 -17.584 1.00 90.69 109 ASN A CA 1
ATOM 827 C C . ASN A 1 109 ? 8.712 -1.030 -18.100 1.00 90.69 109 ASN A C 1
ATOM 829 O O . ASN A 1 109 ? 8.681 -1.624 -19.187 1.00 90.69 109 ASN A O 1
ATOM 833 N N . ALA A 1 110 ? 9.815 -0.977 -17.350 1.00 93.31 110 ALA A N 1
ATOM 834 C CA . ALA A 1 110 ? 11.079 -1.621 -17.644 1.00 93.31 110 ALA A CA 1
ATOM 835 C C . ALA A 1 110 ? 11.199 -2.941 -16.872 1.00 93.31 110 ALA A C 1
ATOM 837 O O . ALA A 1 110 ? 11.293 -2.983 -15.647 1.00 93.31 110 ALA A O 1
ATOM 838 N N . TYR A 1 111 ? 11.275 -4.045 -17.619 1.00 85.94 111 TYR A N 1
ATOM 839 C CA . TYR A 1 111 ? 11.370 -5.382 -17.039 1.00 85.94 111 TYR A CA 1
ATOM 840 C C . TYR A 1 111 ? 12.520 -5.501 -16.026 1.00 85.94 111 TYR A C 1
ATOM 842 O O . TYR A 1 111 ? 13.686 -5.295 -16.368 1.00 85.94 111 TYR A O 1
ATOM 850 N N . GLY A 1 112 ? 12.178 -5.905 -14.802 1.00 83.19 112 GLY A N 1
ATOM 851 C CA . GLY A 1 112 ? 13.137 -6.135 -13.721 1.00 83.19 112 GLY A CA 1
ATOM 852 C C . GLY A 1 112 ? 13.596 -4.872 -12.990 1.00 83.19 112 GLY A C 1
ATOM 853 O O . GLY A 1 112 ? 14.515 -4.968 -12.182 1.00 83.19 112 GLY A O 1
ATOM 854 N N . ALA A 1 113 ? 12.985 -3.716 -13.258 1.00 87.38 113 ALA A N 1
ATOM 855 C CA . ALA A 1 113 ? 13.198 -2.494 -12.497 1.00 87.38 113 ALA A CA 1
ATOM 856 C C . ALA A 1 113 ? 11.917 -2.099 -11.755 1.00 87.38 113 ALA A C 1
ATOM 858 O O . ALA A 1 113 ? 10.813 -2.167 -12.292 1.00 87.38 113 ALA A O 1
ATOM 859 N N . ASN A 1 114 ? 12.071 -1.675 -10.506 1.00 89.75 114 ASN A N 1
ATOM 860 C CA . ASN A 1 114 ? 10.987 -1.179 -9.676 1.00 89.75 114 ASN A CA 1
ATOM 861 C C . ASN A 1 114 ? 11.481 -0.023 -8.805 1.00 89.75 114 ASN A C 1
ATOM 863 O O . ASN A 1 114 ? 12.617 -0.013 -8.334 1.00 89.75 114 ASN A O 1
ATOM 867 N N . ALA A 1 115 ? 10.600 0.943 -8.583 1.00 91.75 115 ALA A N 1
ATOM 868 C CA . ALA A 1 115 ? 10.726 1.935 -7.535 1.00 91.75 115 ALA A CA 1
ATOM 869 C C . ALA A 1 115 ? 10.064 1.416 -6.252 1.00 91.75 115 ALA A C 1
ATOM 871 O O . ALA A 1 115 ? 9.133 0.602 -6.293 1.00 91.75 115 ALA A O 1
ATOM 872 N N . LEU A 1 116 ? 10.563 1.905 -5.117 1.00 92.25 116 LEU A N 1
ATOM 873 C CA . LEU A 1 116 ? 10.005 1.669 -3.792 1.00 92.25 116 LEU A CA 1
ATOM 874 C C . LEU A 1 116 ? 9.642 3.015 -3.169 1.00 92.25 116 LEU A C 1
ATOM 876 O O . LEU A 1 116 ? 10.464 3.931 -3.156 1.00 92.25 116 LEU A O 1
ATOM 880 N N . GLU A 1 117 ? 8.433 3.114 -2.628 1.00 93.19 117 GLU A N 1
ATOM 881 C CA . GLU A 1 117 ? 7.979 4.270 -1.855 1.00 93.19 117 GLU A CA 1
ATOM 882 C C . GLU A 1 117 ? 7.435 3.838 -0.496 1.00 93.19 117 GLU A C 1
ATOM 884 O O . GLU A 1 117 ? 6.677 2.870 -0.400 1.00 93.19 117 GLU A O 1
ATOM 889 N N . PHE A 1 118 ? 7.793 4.594 0.544 1.00 9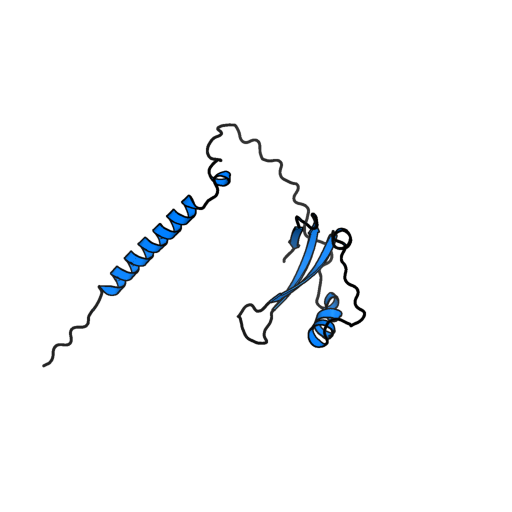2.81 118 PHE A N 1
ATOM 890 C CA . PHE A 1 118 ? 7.325 4.393 1.913 1.00 92.81 118 PHE A CA 1
ATOM 891 C C . PHE A 1 118 ? 6.364 5.508 2.307 1.00 92.81 118 PHE A C 1
ATOM 893 O O . PHE A 1 118 ? 6.637 6.688 2.079 1.00 92.81 118 PHE A O 1
ATOM 900 N N . LEU A 1 119 ? 5.248 5.148 2.930 1.00 93.06 119 LEU A N 1
ATOM 901 C CA . LEU A 1 119 ? 4.218 6.105 3.333 1.00 93.06 119 LEU A CA 1
ATOM 902 C C . LEU A 1 119 ? 3.381 5.564 4.485 1.00 93.06 119 LEU A C 1
ATOM 904 O O . LEU A 1 119 ? 3.338 4.360 4.725 1.00 93.06 119 LEU A O 1
ATOM 908 N N . ASN A 1 120 ? 2.681 6.450 5.187 1.00 92.69 120 ASN A N 1
ATOM 909 C CA . ASN A 1 120 ? 1.715 6.025 6.194 1.00 92.69 120 ASN A CA 1
ATOM 910 C C . ASN A 1 120 ? 0.325 5.889 5.573 1.00 92.69 120 ASN A C 1
ATOM 912 O O . ASN A 1 120 ? -0.115 6.734 4.794 1.00 92.69 120 ASN A O 1
ATOM 916 N N . VAL A 1 121 ? -0.368 4.812 5.928 1.00 91.56 121 VAL A N 1
ATOM 917 C CA . VAL A 1 121 ? -1.711 4.491 5.445 1.00 91.56 121 VAL A CA 1
ATOM 918 C C . VAL A 1 121 ? -2.674 4.523 6.618 1.00 91.56 121 VAL A C 1
ATOM 920 O O . VAL A 1 121 ? -2.426 3.901 7.647 1.00 91.56 121 VAL A O 1
ATOM 923 N N . SER A 1 122 ? -3.813 5.187 6.463 1.00 92.38 122 SER A N 1
ATOM 924 C CA . SER A 1 122 ? -4.957 4.993 7.349 1.00 92.38 122 SER A CA 1
ATOM 925 C C . SER A 1 122 ? -6.047 4.210 6.630 1.00 92.38 122 SER A C 1
ATOM 927 O O . SER A 1 122 ? -6.521 4.623 5.571 1.00 92.38 122 SER A O 1
ATOM 929 N N . ILE A 1 123 ? -6.436 3.079 7.216 1.00 92.88 123 ILE A N 1
ATOM 930 C CA . ILE A 1 123 ? -7.507 2.208 6.736 1.00 92.88 123 ILE A CA 1
ATOM 931 C C . ILE A 1 123 ? -8.752 2.469 7.580 1.00 92.88 123 ILE A C 1
ATOM 933 O O . ILE A 1 123 ? -8.744 2.284 8.799 1.00 92.88 123 ILE A O 1
ATOM 937 N N . ALA A 1 124 ? -9.837 2.882 6.932 1.00 93.50 124 ALA A N 1
ATOM 938 C CA . ALA A 1 124 ? -11.107 3.186 7.577 1.00 93.50 124 ALA A CA 1
ATOM 939 C C . ALA A 1 124 ? -12.298 2.674 6.753 1.00 93.50 124 ALA A C 1
ATOM 941 O O . ALA A 1 124 ? -12.159 2.228 5.614 1.00 93.50 124 ALA A O 1
ATOM 942 N N . GLY A 1 125 ? -13.497 2.766 7.331 1.00 91.88 125 GLY A N 1
ATOM 943 C CA . GLY A 1 125 ? -14.742 2.386 6.668 1.00 91.88 125 GLY A CA 1
ATOM 944 C C . GLY A 1 125 ? -15.234 0.999 7.072 1.00 91.88 125 GLY A C 1
ATOM 945 O O . GLY A 1 125 ? -15.213 0.646 8.252 1.00 91.88 125 GLY A O 1
ATOM 946 N N . LYS A 1 126 ? -15.748 0.250 6.098 1.00 91.69 126 LYS A N 1
ATOM 947 C CA . LYS A 1 126 ? -16.329 -1.090 6.258 1.00 91.69 126 LYS A CA 1
ATOM 948 C C . LYS A 1 126 ? -15.879 -1.993 5.109 1.00 91.69 126 LYS A C 1
ATOM 950 O O . LYS A 1 126 ? -15.417 -1.502 4.085 1.00 91.69 126 LYS A O 1
ATOM 955 N N . ALA A 1 127 ? -16.090 -3.301 5.248 1.00 87.06 127 ALA A N 1
ATOM 956 C CA . ALA A 1 127 ? -15.743 -4.282 4.216 1.00 87.06 127 ALA A CA 1
ATOM 957 C C . ALA A 1 127 ? -16.404 -4.010 2.846 1.00 87.06 127 ALA A C 1
ATOM 959 O O . ALA A 1 127 ? -15.833 -4.347 1.816 1.00 87.06 127 ALA A O 1
ATOM 960 N N . ASP A 1 128 ? -17.586 -3.388 2.827 1.00 92.69 128 ASP A N 1
ATOM 961 C CA . ASP A 1 128 ? -18.324 -3.002 1.618 1.00 92.69 128 ASP A CA 1
ATOM 962 C C . ASP A 1 128 ? -18.048 -1.558 1.156 1.00 92.69 128 ASP A C 1
ATOM 964 O O . ASP A 1 128 ? -18.494 -1.159 0.080 1.00 92.69 128 ASP A O 1
ATOM 968 N N . ASN A 1 129 ? -17.323 -0.768 1.953 1.00 91.69 129 ASN A N 1
ATOM 969 C CA . ASN A 1 129 ? -17.001 0.626 1.667 1.00 91.69 129 ASN A CA 1
ATOM 970 C C . ASN A 1 129 ? -15.688 1.030 2.356 1.00 91.69 129 ASN A C 1
ATOM 972 O O . ASN A 1 129 ? -15.682 1.541 3.483 1.00 91.69 129 ASN A O 1
ATOM 976 N N . LEU A 1 130 ? -14.581 0.755 1.671 1.00 92.94 130 LEU A N 1
ATOM 977 C CA . LEU A 1 130 ? -13.220 1.011 2.129 1.00 92.94 130 LEU A CA 1
ATOM 978 C C . LEU A 1 130 ? -12.808 2.464 1.856 1.00 92.94 130 LEU A C 1
ATOM 980 O O . LEU A 1 130 ? -12.972 2.968 0.747 1.00 92.94 130 LEU A O 1
ATOM 984 N N . SER A 1 131 ? -12.188 3.099 2.850 1.00 93.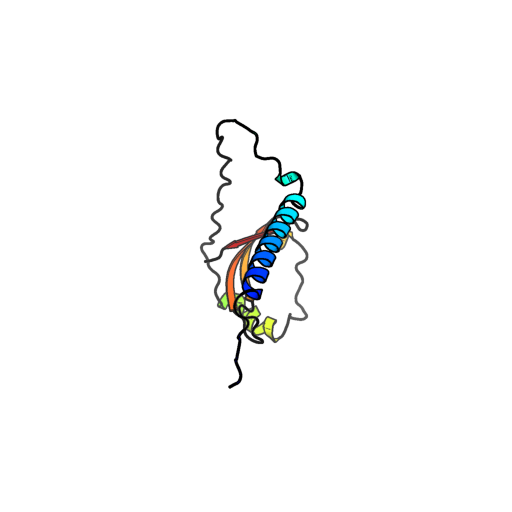44 131 SER A N 1
ATOM 985 C CA . SER A 1 131 ? -11.478 4.367 2.702 1.00 93.44 131 SER A CA 1
ATOM 986 C C . SER A 1 131 ? -10.006 4.166 3.038 1.00 93.44 131 SER A C 1
ATOM 988 O O . SER A 1 131 ? -9.679 3.689 4.125 1.00 93.44 131 SER A O 1
ATOM 990 N N . LEU A 1 132 ? -9.131 4.573 2.120 1.00 92.38 132 LEU A N 1
ATOM 991 C CA . LEU A 1 132 ? -7.688 4.612 2.324 1.00 92.38 132 LEU A CA 1
ATOM 992 C C . LEU A 1 132 ? -7.219 6.059 2.268 1.00 92.38 132 LEU A C 1
ATOM 994 O O . LEU A 1 132 ? -7.491 6.763 1.296 1.00 92.38 132 LEU A O 1
ATOM 998 N N . THR A 1 133 ? -6.495 6.477 3.296 1.00 91.69 133 THR A N 1
ATOM 999 C CA . THR A 1 133 ? -5.793 7.758 3.301 1.00 91.69 133 THR A CA 1
ATOM 1000 C C . THR A 1 133 ? -4.304 7.487 3.257 1.00 91.69 133 THR A C 1
ATOM 1002 O O . THR A 1 133 ? -3.782 6.802 4.133 1.00 91.69 133 THR A O 1
ATOM 1005 N N . LEU A 1 134 ? -3.645 8.005 2.229 1.00 90.44 134 LEU A N 1
ATOM 1006 C CA . LEU A 1 134 ? -2.227 7.809 1.966 1.00 90.44 134 LEU A CA 1
ATOM 1007 C C . LEU A 1 134 ? -1.511 9.130 2.259 1.00 90.44 134 LEU A C 1
ATOM 1009 O O . LEU A 1 134 ? -1.861 10.165 1.690 1.00 90.44 134 LEU A O 1
ATOM 1013 N N . ASP A 1 135 ? -0.565 9.095 3.190 1.00 88.88 135 ASP A N 1
ATOM 1014 C CA . ASP A 1 135 ? 0.226 10.251 3.608 1.00 88.88 135 ASP A CA 1
ATOM 1015 C C . ASP A 1 135 ? 1.619 10.179 2.970 1.00 88.88 135 ASP A C 1
ATOM 1017 O O . ASP A 1 135 ? 2.528 9.532 3.500 1.00 88.88 135 ASP A O 1
ATOM 1021 N N . TRP A 1 136 ? 1.731 10.803 1.793 1.00 80.94 136 TRP A N 1
ATOM 1022 C CA . TRP A 1 136 ? 2.976 10.973 1.038 1.00 80.94 136 TRP A CA 1
ATOM 1023 C C . TRP A 1 136 ? 3.791 12.172 1.533 1.00 80.94 136 TRP A C 1
ATOM 1025 O O . TRP A 1 136 ? 3.274 13.065 2.207 1.00 80.94 136 TRP A O 1
ATOM 1035 N N . TYR A 1 137 ? 5.059 12.197 1.131 1.00 66.94 137 TYR A N 1
ATOM 1036 C CA . TYR A 1 137 ? 6.011 13.279 1.382 1.00 66.94 137 TYR A CA 1
ATOM 1037 C C . TYR A 1 137 ? 6.295 14.079 0.117 1.00 66.94 137 TYR A C 1
ATOM 1039 O O . TYR A 1 137 ? 6.339 13.457 -0.968 1.00 66.94 137 TYR A O 1
#